Protein AF-A0A9P1G191-F1 (afdb_monomer)

Organism: NCBI:txid2562237

Foldseek 3Di:
DVPPVVVVVVVVVVVVPVVPPPPDDDDPDPPPPPPPVVVVVCPPCVVVVVVVVVVVVVVVVVVVVVVLVVQLVVCVVVVQAGDQADPPVFDNVFRGRWQCVPVVRHHHDPPPQKDWDLADDPDHGDPVSNVSCNSRTHIDGDPVVVVVVVVVVVVVVVVVVVVVVVD

pLDDT: mean 74.4, std 18.05, range [37.97, 97.31]

Mean predicted aligned error: 14.36 Å

Solvent-accessible surface area (backbone atoms only — not comparable to full-atom values): 9730 Å² total; per-residue (Å²): 125,78,71,61,61,55,54,55,52,51,54,55,54,55,67,62,55,76,77,68,76,86,81,84,86,89,88,88,86,82,78,82,81,59,70,77,69,50,70,78,53,58,80,82,47,53,77,55,53,56,50,51,53,53,51,50,53,53,52,49,51,53,55,51,53,53,51,50,52,51,46,30,55,47,1,72,76,46,87,35,28,21,48,72,63,56,97,76,84,51,61,76,89,60,21,28,10,40,36,30,67,38,68,93,41,14,39,38,61,62,61,85,54,22,38,72,38,52,70,71,90,90,56,86,57,57,73,68,49,41,56,47,29,53,68,27,11,17,31,41,76,37,69,62,59,58,54,54,51,50,52,51,52,52,52,51,51,51,51,52,53,51,56,62,72,74,105

Secondary structure (DSSP, 8-state):
-HHHHHHHHHHHHHHHHTTSSSS-SS-SSSSSSSTTTSTTTTTTSHHHHHHHHHHHHHHHHHHHHHHHHHHHHHHHHTTTBPPS---SS--GGG-TTTTTT-TTT-B-TTTTTEEEESS-SSS---HHHHHHHHHH-EEEE-HHHHHHHHHHHHHHHHHHHHHHHH-

Radius of gyration: 24.33 Å; Cα contacts (8 Å, |Δi|>4): 143; chains: 1; bounding box: 58×42×70 Å

Structure (mmCIF, N/CA/C/O backbone):
data_AF-A0A9P1G191-F1
#
_entry.id   AF-A0A9P1G191-F1
#
loop_
_atom_site.group_PDB
_atom_site.id
_atom_site.type_symbol
_atom_site.label_atom_id
_atom_site.label_alt_id
_atom_site.label_comp_id
_atom_site.label_asym_id
_atom_site.label_entity_id
_atom_site.label_seq_id
_atom_site.pdbx_PDB_ins_code
_atom_site.Cartn_x
_atom_site.Cartn_y
_atom_site.Cartn_z
_atom_site.occupancy
_atom_site.B_iso_or_equiv
_atom_site.auth_seq_id
_atom_site.auth_comp_id
_atom_site.auth_asym_id
_atom_site.auth_atom_id
_atom_site.pdbx_PDB_model_num
ATOM 1 N N . MET A 1 1 ? -4.892 7.021 41.587 1.00 54.19 1 MET A N 1
ATOM 2 C CA . MET A 1 1 ? -5.237 7.405 40.196 1.00 54.19 1 MET A CA 1
ATOM 3 C C . MET A 1 1 ? -4.121 8.150 39.446 1.00 54.19 1 MET A C 1
ATOM 5 O O . MET A 1 1 ? -4.093 8.046 38.232 1.00 54.19 1 MET A O 1
ATOM 9 N N . LEU A 1 2 ? -3.146 8.796 40.110 1.00 46.69 2 LEU A N 1
ATOM 10 C CA . LEU A 1 2 ? -2.043 9.523 39.440 1.00 46.69 2 LEU A CA 1
ATOM 11 C C . LEU A 1 2 ? -0.994 8.656 38.703 1.00 46.69 2 LEU A C 1
ATOM 13 O O . LEU A 1 2 ? -0.223 9.175 37.907 1.00 46.69 2 LEU A O 1
ATOM 17 N N . ARG A 1 3 ? -0.921 7.344 38.974 1.00 52.41 3 ARG A N 1
ATOM 18 C CA . ARG A 1 3 ? 0.145 6.479 38.429 1.00 52.41 3 ARG A CA 1
ATOM 19 C C . ARG A 1 3 ? -0.107 5.989 36.998 1.00 52.41 3 ARG A C 1
ATOM 21 O O . ARG A 1 3 ? 0.849 5.652 36.315 1.00 52.41 3 ARG A O 1
ATOM 28 N N . LEU A 1 4 ? -1.357 5.976 36.525 1.00 50.62 4 LEU A N 1
ATOM 29 C CA . LEU A 1 4 ? -1.686 5.447 35.192 1.00 50.62 4 LEU A CA 1
ATOM 30 C C . LEU A 1 4 ? -1.464 6.479 34.073 1.00 50.62 4 LEU A C 1
ATOM 32 O O . LEU A 1 4 ? -1.007 6.135 32.988 1.00 50.62 4 LEU A O 1
ATOM 36 N N . THR A 1 5 ? -1.737 7.755 34.348 1.00 54.69 5 THR A N 1
ATOM 37 C CA . THR A 1 5 ? -1.585 8.853 33.378 1.00 54.69 5 THR A CA 1
ATOM 38 C C . THR A 1 5 ? -0.122 9.124 33.032 1.00 54.69 5 THR A C 1
ATOM 40 O O . THR A 1 5 ? 0.188 9.429 31.884 1.00 54.69 5 THR A O 1
ATOM 43 N N . VAL A 1 6 ? 0.785 8.932 33.994 1.00 63.12 6 VAL A N 1
ATOM 44 C CA . VAL A 1 6 ? 2.236 9.061 33.793 1.00 63.12 6 VAL A CA 1
ATOM 45 C C . VAL A 1 6 ? 2.776 7.947 32.888 1.00 63.12 6 VAL A C 1
ATOM 47 O O . VAL A 1 6 ? 3.586 8.218 32.008 1.00 63.12 6 VAL A O 1
ATOM 50 N N . ILE A 1 7 ? 2.278 6.713 33.028 1.00 65.00 7 ILE A N 1
ATOM 51 C CA . ILE A 1 7 ? 2.702 5.577 32.189 1.00 65.00 7 ILE A CA 1
ATOM 52 C C . ILE A 1 7 ? 2.255 5.776 30.730 1.00 65.00 7 ILE A C 1
ATOM 54 O O . ILE A 1 7 ? 3.031 5.526 29.810 1.00 65.00 7 ILE A O 1
ATOM 58 N N . ILE A 1 8 ? 1.043 6.296 30.511 1.00 61.62 8 ILE A N 1
ATOM 59 C CA . ILE A 1 8 ? 0.522 6.590 29.165 1.00 61.62 8 ILE A CA 1
ATOM 60 C C . ILE A 1 8 ? 1.331 7.714 28.492 1.00 61.62 8 ILE A C 1
ATOM 62 O O . ILE A 1 8 ? 1.659 7.612 27.311 1.00 61.62 8 ILE A O 1
ATOM 66 N N . TRP A 1 9 ? 1.723 8.747 29.244 1.00 70.12 9 TRP A N 1
ATOM 67 C CA . TRP A 1 9 ? 2.579 9.823 28.731 1.00 70.12 9 TRP A CA 1
ATOM 68 C C . TRP A 1 9 ? 3.988 9.340 28.370 1.00 70.12 9 TRP A C 1
ATOM 70 O O . TRP A 1 9 ? 4.521 9.715 27.327 1.00 70.12 9 TRP A O 1
ATOM 80 N N . ILE A 1 10 ? 4.579 8.469 29.190 1.00 60.91 10 ILE A N 1
ATOM 81 C CA . ILE A 1 10 ? 5.913 7.908 28.936 1.00 60.91 10 ILE A CA 1
ATOM 82 C C . ILE A 1 10 ? 5.911 7.044 27.665 1.00 60.91 10 ILE A C 1
ATOM 84 O O . ILE A 1 10 ? 6.816 7.178 26.842 1.00 60.91 10 ILE A O 1
ATOM 88 N N . LEU A 1 11 ? 4.874 6.229 27.447 1.00 58.25 11 LEU A N 1
ATOM 89 C CA . LEU A 1 11 ? 4.743 5.412 26.232 1.00 58.25 11 LEU A CA 1
ATOM 90 C C . LEU A 1 11 ? 4.533 6.264 24.968 1.00 58.25 11 LEU A C 1
ATOM 92 O O . LEU A 1 11 ? 5.124 5.967 23.928 1.00 58.25 11 LEU A O 1
ATOM 96 N N . ALA A 1 12 ? 3.774 7.362 25.057 1.00 54.94 12 ALA A N 1
ATOM 97 C CA . ALA A 1 12 ? 3.594 8.290 23.939 1.00 54.94 12 ALA A CA 1
ATOM 98 C C . ALA A 1 12 ? 4.912 8.995 23.558 1.00 54.94 12 ALA A C 1
ATOM 100 O O . ALA A 1 12 ? 5.258 9.066 22.378 1.00 54.94 12 ALA A O 1
ATOM 101 N N . VAL A 1 13 ? 5.699 9.438 24.545 1.00 55.44 13 VAL A N 1
ATOM 102 C CA . VAL A 1 13 ? 6.991 10.114 24.317 1.00 55.44 13 VAL A CA 1
ATOM 103 C C . VAL A 1 13 ? 8.069 9.151 23.801 1.00 55.44 13 VAL A C 1
ATOM 105 O O . VAL A 1 13 ? 8.877 9.538 22.954 1.00 55.44 13 VAL A O 1
ATOM 108 N N . LEU A 1 14 ? 8.068 7.889 24.244 1.00 46.22 14 LEU A N 1
ATOM 109 C CA . LEU A 1 14 ? 8.992 6.860 23.747 1.00 46.22 14 LEU A CA 1
ATOM 110 C C . LEU A 1 14 ? 8.733 6.501 22.277 1.00 46.22 14 LEU A C 1
ATOM 112 O O . LEU A 1 14 ? 9.691 6.329 21.527 1.00 46.22 14 LEU A O 1
ATOM 116 N N . SER A 1 15 ? 7.471 6.483 21.836 1.00 49.56 15 SER A N 1
ATOM 117 C CA . SER A 1 15 ? 7.132 6.223 20.426 1.00 49.56 15 SER A CA 1
ATOM 118 C C . SER A 1 15 ? 7.551 7.352 19.469 1.00 49.56 15 SER A C 1
ATOM 120 O O . SER A 1 15 ? 7.797 7.104 18.293 1.00 49.56 15 SER A O 1
ATOM 122 N N . ALA A 1 16 ? 7.696 8.584 19.971 1.00 46.72 16 ALA A N 1
ATOM 123 C CA . ALA A 1 16 ? 8.114 9.739 19.176 1.00 46.72 16 ALA A CA 1
ATOM 124 C C . ALA A 1 16 ? 9.645 9.882 19.050 1.00 46.72 16 ALA A C 1
ATOM 126 O O . ALA A 1 16 ? 10.125 10.546 18.131 1.00 46.72 16 ALA A O 1
ATOM 127 N N . ARG A 1 17 ? 10.429 9.284 19.963 1.00 44.75 17 ARG A N 1
ATOM 128 C CA . ARG A 1 17 ? 11.900 9.405 19.967 1.00 44.75 17 ARG A CA 1
ATOM 129 C C . ARG A 1 17 ? 12.622 8.371 19.104 1.00 44.75 17 ARG A C 1
ATOM 131 O O . ARG A 1 17 ? 13.693 8.698 18.603 1.00 44.75 17 ARG A O 1
ATOM 138 N N . SER A 1 18 ? 12.059 7.184 18.872 1.00 39.62 18 SER A N 1
ATOM 139 C CA . SER A 1 18 ? 12.709 6.171 18.019 1.00 39.62 18 SER A CA 1
ATOM 140 C C . SER A 1 18 ? 12.752 6.552 16.533 1.00 39.62 18 SER A C 1
ATOM 142 O O . SER A 1 18 ? 13.515 5.961 15.783 1.00 39.62 18 SER A O 1
ATOM 144 N N . PHE A 1 19 ? 11.983 7.559 16.107 1.00 39.62 19 PHE A N 1
ATOM 145 C CA . PHE A 1 19 ? 11.883 7.961 14.700 1.00 39.62 19 PHE A CA 1
ATOM 146 C C . PHE A 1 19 ? 12.890 9.044 14.275 1.00 39.62 19 PHE A C 1
ATOM 148 O O . PHE A 1 19 ? 12.971 9.378 13.098 1.00 39.62 19 PHE A O 1
ATOM 155 N N . ARG A 1 20 ? 13.634 9.645 15.216 1.00 42.12 20 ARG A N 1
ATOM 156 C CA . ARG A 1 20 ? 14.476 10.828 14.945 1.00 42.12 20 ARG A CA 1
ATOM 157 C C . ARG A 1 20 ? 15.984 10.531 14.894 1.00 42.12 20 ARG A C 1
ATOM 159 O O . ARG A 1 20 ? 16.749 11.442 14.612 1.00 42.12 20 ARG A O 1
ATOM 166 N N . ALA A 1 21 ? 16.422 9.298 15.154 1.00 38.22 21 ALA A N 1
ATOM 167 C CA . ALA A 1 21 ? 17.847 8.995 15.324 1.00 38.22 21 ALA A CA 1
ATOM 168 C C . ALA A 1 21 ? 18.620 8.622 14.037 1.00 38.22 21 ALA A C 1
ATOM 170 O O . ALA A 1 21 ? 19.841 8.663 14.075 1.00 38.22 21 ALA A O 1
ATOM 171 N N . ASP A 1 22 ? 17.962 8.332 12.906 1.00 42.59 22 ASP A N 1
ATOM 172 C CA . ASP A 1 22 ? 18.644 7.767 11.717 1.00 42.59 22 ASP A CA 1
ATOM 173 C C . ASP A 1 22 ? 18.915 8.751 10.560 1.00 42.59 22 ASP A C 1
ATOM 175 O O . ASP A 1 22 ? 19.355 8.344 9.489 1.00 42.59 22 ASP A O 1
ATOM 179 N N . SER A 1 23 ? 18.663 10.054 10.726 1.00 42.84 23 SER A N 1
ATOM 180 C CA . SER A 1 23 ? 18.614 10.986 9.581 1.00 42.84 23 SER A CA 1
ATOM 181 C C . SER A 1 23 ? 19.644 12.123 9.611 1.00 42.84 23 SER A C 1
ATOM 183 O O . SER A 1 23 ? 19.346 13.207 9.101 1.00 42.84 23 SER A O 1
ATOM 185 N N . GLN A 1 24 ? 20.826 11.942 10.216 1.00 42.25 24 GLN A N 1
ATOM 186 C CA . GLN A 1 24 ? 21.758 13.071 10.366 1.00 42.25 24 GLN A CA 1
ATOM 187 C C . GLN A 1 24 ? 23.265 12.773 10.304 1.00 42.25 24 GLN A C 1
ATOM 189 O O . GLN A 1 24 ? 24.035 13.495 10.925 1.00 42.25 24 GLN A O 1
ATOM 194 N N . GLU A 1 25 ? 23.726 11.814 9.501 1.00 42.28 25 GLU A N 1
ATOM 195 C CA . GLU A 1 25 ? 25.142 11.783 9.101 1.00 42.28 25 GLU A CA 1
ATOM 196 C C . GLU A 1 25 ? 25.285 11.338 7.644 1.00 42.28 25 GLU A C 1
ATOM 198 O O . GLU A 1 25 ? 24.918 10.216 7.323 1.00 42.28 25 GLU A O 1
ATOM 203 N N . HIS A 1 26 ? 25.874 12.209 6.812 1.00 40.31 26 HIS A N 1
ATOM 204 C CA . HIS A 1 26 ? 26.386 12.031 5.433 1.00 40.31 26 HIS A CA 1
ATOM 205 C C . HIS A 1 26 ? 25.703 12.933 4.399 1.00 40.31 26 HIS A C 1
ATOM 207 O O . HIS A 1 26 ? 24.832 12.506 3.648 1.00 40.31 26 HIS A O 1
ATOM 213 N N . GLY A 1 27 ? 26.142 14.192 4.302 1.00 39.19 27 GLY A N 1
ATOM 214 C CA . GLY A 1 27 ? 25.705 15.025 3.178 1.00 39.19 27 GLY A CA 1
ATOM 215 C C . GLY A 1 27 ? 26.285 16.428 3.045 1.00 39.19 27 GLY A C 1
ATOM 216 O O . GLY A 1 27 ? 25.739 17.207 2.275 1.00 39.19 27 GLY A O 1
ATOM 217 N N . THR A 1 28 ? 27.350 16.803 3.757 1.00 45.47 28 THR A N 1
ATOM 218 C CA . THR A 1 28 ? 27.857 18.188 3.703 1.00 45.47 28 THR A CA 1
ATOM 219 C C . THR A 1 28 ? 29.382 18.246 3.693 1.00 45.47 28 THR A C 1
ATOM 221 O O . THR A 1 28 ? 29.993 18.646 4.677 1.00 45.47 28 THR A O 1
ATOM 224 N N . ALA A 1 29 ? 30.012 17.839 2.588 1.00 37.97 29 ALA A N 1
ATOM 225 C CA . ALA A 1 29 ? 31.419 18.188 2.330 1.00 37.97 29 ALA A CA 1
ATOM 226 C C . ALA A 1 29 ? 31.847 18.174 0.846 1.00 37.97 29 ALA A C 1
ATOM 228 O O . ALA A 1 29 ? 33.011 18.430 0.561 1.00 37.97 29 ALA A O 1
ATOM 229 N N . LEU A 1 30 ? 30.947 17.914 -0.114 1.00 38.66 30 LEU A N 1
ATOM 230 C CA . LEU A 1 30 ? 31.324 17.734 -1.527 1.00 38.66 30 LEU A CA 1
ATOM 231 C C . LEU A 1 30 ? 30.556 18.653 -2.498 1.00 38.66 30 LEU A C 1
ATOM 233 O O . LEU A 1 30 ? 30.313 18.281 -3.636 1.00 38.66 30 LEU A O 1
ATOM 237 N N . SER A 1 31 ? 30.117 19.836 -2.052 1.00 41.94 31 SER A N 1
ATOM 238 C CA . SER A 1 31 ? 29.218 20.701 -2.845 1.00 41.94 31 SER A CA 1
ATOM 239 C C . SER A 1 31 ? 29.865 21.964 -3.427 1.00 41.94 31 SER A C 1
ATOM 241 O O . SER A 1 31 ? 29.192 22.684 -4.155 1.00 41.94 31 SER A O 1
ATOM 243 N N . HIS A 1 32 ? 31.131 22.274 -3.125 1.00 41.25 32 HIS A N 1
ATOM 244 C CA . HIS A 1 32 ? 31.696 23.586 -3.488 1.00 41.25 32 HIS A CA 1
ATOM 245 C C . HIS A 1 32 ? 32.856 23.577 -4.493 1.00 41.25 32 HIS A C 1
ATOM 247 O O . HIS A 1 32 ? 33.222 24.646 -4.967 1.00 41.25 32 HIS A O 1
ATOM 253 N N . SER A 1 33 ? 33.387 22.412 -4.884 1.00 38.53 33 SER A N 1
ATOM 254 C CA . SER A 1 33 ? 34.450 22.329 -5.907 1.00 38.53 33 SER A CA 1
ATOM 255 C C . SER A 1 33 ? 33.977 21.788 -7.263 1.00 38.53 33 SER A C 1
ATOM 257 O O . SER A 1 33 ? 34.746 21.796 -8.214 1.00 38.53 33 SER A O 1
ATOM 259 N N . VAL A 1 34 ? 32.723 21.331 -7.361 1.00 45.66 34 VAL A N 1
ATOM 260 C CA . VAL A 1 34 ? 32.177 20.618 -8.535 1.00 45.66 34 VAL A CA 1
ATOM 261 C C . VAL A 1 34 ? 31.217 21.494 -9.361 1.00 45.66 34 VAL A C 1
ATOM 263 O O . VAL A 1 34 ? 30.766 21.097 -10.426 1.00 45.66 34 VAL A O 1
ATOM 266 N N . SER A 1 35 ? 30.916 22.720 -8.924 1.00 46.53 35 SER A N 1
ATOM 267 C CA . SER A 1 35 ? 29.973 23.582 -9.656 1.00 46.53 35 SER A CA 1
ATOM 268 C C . SER A 1 35 ? 30.585 24.306 -10.858 1.00 46.53 35 SER A C 1
ATOM 270 O O . SER A 1 35 ? 29.836 24.743 -11.720 1.00 46.53 35 SER A O 1
ATOM 272 N N . HIS A 1 36 ? 31.916 24.417 -10.953 1.00 40.50 36 HIS A N 1
ATOM 273 C CA . HIS A 1 36 ? 32.558 25.193 -12.025 1.00 40.50 36 HIS A CA 1
ATOM 274 C C . HIS A 1 36 ? 33.123 24.347 -13.184 1.00 40.50 36 HIS A C 1
ATOM 276 O O . HIS A 1 36 ? 33.384 24.898 -14.250 1.00 40.50 36 HIS A O 1
ATOM 282 N N . GLU A 1 37 ? 33.259 23.024 -13.014 1.00 44.31 37 GLU A N 1
ATOM 283 C CA . GLU A 1 37 ? 33.619 22.084 -14.098 1.00 44.31 37 GLU A CA 1
ATOM 284 C C . GLU A 1 37 ? 32.394 21.470 -14.807 1.00 44.31 37 GLU A C 1
ATOM 286 O O . GLU A 1 37 ? 32.526 20.943 -15.908 1.00 44.31 37 GLU A O 1
ATOM 291 N N . ILE A 1 38 ? 31.187 21.565 -14.231 1.00 49.38 38 ILE A N 1
ATOM 292 C CA . ILE A 1 38 ? 29.965 21.003 -14.841 1.00 49.38 38 ILE A CA 1
ATOM 293 C C . ILE A 1 38 ? 29.382 21.912 -15.939 1.00 49.38 38 ILE A C 1
ATOM 295 O O . ILE A 1 38 ? 28.752 21.419 -16.877 1.00 49.38 38 ILE A O 1
ATOM 299 N N . GLU A 1 39 ? 29.623 23.224 -15.895 1.00 49.91 39 GLU A N 1
ATOM 300 C CA . GLU A 1 39 ? 29.026 24.152 -16.868 1.00 49.91 39 GLU A CA 1
ATOM 301 C C . GLU A 1 39 ? 29.632 24.067 -18.277 1.00 49.91 39 GLU A C 1
ATOM 303 O O . GLU A 1 39 ? 28.969 24.432 -19.246 1.00 49.91 39 GLU A O 1
ATOM 308 N N . THR A 1 40 ? 30.841 23.524 -18.441 1.00 47.41 40 THR A N 1
ATOM 309 C CA . THR A 1 40 ? 31.492 23.422 -19.760 1.00 47.41 40 THR A CA 1
ATOM 310 C C . THR A 1 40 ? 31.311 22.065 -20.449 1.00 47.41 40 THR A C 1
ATOM 312 O O . THR A 1 40 ? 31.549 21.976 -21.653 1.00 47.41 40 THR A O 1
ATOM 315 N N . ILE A 1 41 ? 30.805 21.036 -19.754 1.00 47.22 41 ILE A N 1
ATOM 316 C CA . ILE A 1 41 ? 30.442 19.730 -20.352 1.00 47.22 41 ILE A CA 1
ATOM 317 C C . ILE A 1 41 ? 28.942 19.678 -20.719 1.00 47.22 41 ILE A C 1
ATOM 319 O O . ILE A 1 41 ? 28.546 19.020 -21.683 1.00 47.22 41 ILE A O 1
ATOM 323 N N . ALA A 1 42 ? 28.096 20.458 -20.036 1.00 48.81 42 ALA A N 1
ATOM 324 C CA . ALA A 1 42 ? 26.638 20.436 -20.198 1.00 48.81 42 ALA A CA 1
ATOM 325 C C . ALA A 1 42 ? 26.106 20.917 -21.568 1.00 48.81 42 ALA A C 1
ATOM 327 O O . ALA A 1 42 ? 24.942 20.681 -21.885 1.00 48.81 42 ALA A O 1
ATOM 328 N N . ALA A 1 43 ? 26.917 21.560 -22.412 1.00 49.19 43 ALA A N 1
ATOM 329 C CA . ALA A 1 43 ? 26.450 22.057 -23.711 1.00 49.19 43 ALA A CA 1
ATOM 330 C C . ALA A 1 43 ? 26.611 21.055 -24.874 1.00 49.19 43 ALA A C 1
ATOM 332 O O . ALA A 1 43 ? 25.997 21.259 -25.919 1.00 49.19 43 ALA A O 1
ATOM 333 N N . ASN A 1 44 ? 27.393 19.977 -24.711 1.00 47.03 44 ASN A N 1
ATOM 334 C CA . ASN A 1 44 ? 27.674 19.019 -25.795 1.00 47.03 44 ASN A CA 1
ATOM 335 C C . ASN A 1 44 ? 27.075 17.612 -25.568 1.00 47.03 44 ASN A C 1
ATOM 337 O O . ASN A 1 44 ? 27.021 16.816 -26.499 1.00 47.03 44 ASN A O 1
ATOM 341 N N . GLU A 1 45 ? 26.57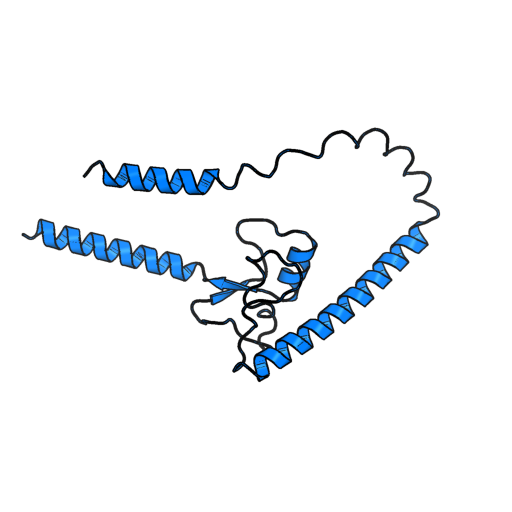0 17.309 -24.364 1.00 53.59 45 GLU A N 1
ATOM 342 C CA . GLU A 1 45 ? 26.007 15.988 -24.004 1.00 53.59 45 GLU A CA 1
ATOM 343 C C . GLU A 1 45 ? 24.501 15.993 -23.672 1.00 53.59 45 GLU A C 1
ATOM 345 O O . GLU A 1 45 ? 23.916 14.953 -23.364 1.00 53.59 45 GLU A O 1
ATOM 350 N N . THR A 1 46 ? 23.816 17.135 -23.768 1.00 55.28 46 THR A N 1
ATOM 351 C CA . THR A 1 46 ? 22.368 17.231 -23.479 1.00 55.28 46 THR A CA 1
ATOM 352 C C . THR A 1 46 ? 21.515 16.350 -24.393 1.00 55.28 46 THR A C 1
ATOM 354 O O . THR A 1 46 ? 20.538 15.754 -23.940 1.00 55.28 46 THR A O 1
ATOM 357 N N . GLY A 1 47 ? 21.932 16.160 -25.650 1.00 59.34 47 GLY A N 1
ATOM 358 C CA . GLY A 1 47 ? 21.250 15.263 -26.587 1.00 59.34 47 GLY A CA 1
ATOM 359 C C . GLY A 1 47 ? 21.281 13.779 -26.189 1.00 59.34 47 GLY A C 1
ATOM 360 O O . GLY A 1 47 ? 20.386 13.029 -26.587 1.00 59.34 47 GLY A O 1
ATOM 361 N N . ASP A 1 48 ? 22.268 13.345 -25.398 1.00 70.56 48 ASP A N 1
ATOM 362 C CA . ASP A 1 48 ? 22.407 11.941 -24.986 1.00 70.56 48 ASP A CA 1
ATOM 363 C C . ASP A 1 48 ? 21.713 11.661 -23.641 1.00 70.56 48 ASP A C 1
ATOM 365 O O . ASP A 1 48 ? 21.085 10.613 -23.465 1.00 70.56 48 ASP A O 1
ATOM 369 N N . ILE A 1 49 ? 21.689 12.643 -22.730 1.00 73.69 49 ILE A N 1
ATOM 370 C CA . ILE A 1 49 ? 20.960 12.548 -21.453 1.00 73.69 49 ILE A CA 1
ATOM 371 C C . ILE A 1 49 ? 19.447 12.458 -21.691 1.00 73.69 49 ILE A C 1
ATOM 373 O O . ILE A 1 49 ? 18.785 11.578 -21.134 1.00 73.69 49 ILE A O 1
ATOM 377 N N . ASP A 1 50 ? 18.886 13.291 -22.571 1.00 78.50 50 ASP A N 1
ATOM 378 C CA . ASP A 1 50 ? 17.452 13.247 -22.892 1.00 78.50 50 ASP A CA 1
ATOM 379 C C . ASP A 1 50 ? 17.048 11.909 -23.524 1.00 78.50 50 ASP A C 1
ATOM 381 O O . ASP A 1 50 ? 15.980 11.349 -23.241 1.00 78.50 50 ASP A O 1
ATOM 385 N N . LYS A 1 51 ? 17.931 11.345 -24.353 1.00 81.12 51 LYS A N 1
ATOM 386 C CA . LYS A 1 51 ? 17.746 10.025 -24.958 1.00 81.12 51 LYS A CA 1
ATOM 387 C C . LYS A 1 51 ? 17.809 8.918 -23.904 1.00 81.12 51 LYS A C 1
ATOM 389 O O . LYS A 1 51 ? 16.960 8.021 -23.925 1.00 81.12 51 LYS A O 1
ATOM 394 N N . ALA A 1 52 ? 18.744 8.993 -22.958 1.00 76.69 52 ALA A N 1
ATOM 395 C CA . ALA A 1 52 ? 18.845 8.061 -21.837 1.00 76.69 52 ALA A CA 1
ATOM 396 C C . ALA A 1 52 ? 17.598 8.112 -20.936 1.00 76.69 52 ALA A C 1
ATOM 398 O O . ALA A 1 52 ? 17.022 7.066 -20.627 1.00 76.69 52 ALA A O 1
ATOM 399 N N . ILE A 1 53 ? 17.106 9.309 -20.601 1.00 80.31 53 ILE A N 1
ATOM 400 C CA . ILE A 1 53 ? 15.873 9.509 -19.823 1.00 80.31 53 ILE A CA 1
ATOM 401 C C . ILE A 1 53 ? 14.665 8.932 -20.566 1.00 80.31 53 ILE A C 1
ATOM 403 O O . ILE A 1 53 ? 13.840 8.223 -19.981 1.00 80.31 53 ILE A O 1
ATOM 407 N N . LYS A 1 54 ? 14.545 9.194 -21.871 1.00 81.31 54 LYS A N 1
ATOM 408 C CA . LYS A 1 54 ? 13.448 8.660 -22.688 1.00 81.31 54 LYS A CA 1
ATOM 409 C C . LYS A 1 54 ? 13.471 7.130 -22.724 1.00 81.31 54 LYS A C 1
ATOM 411 O O . LYS A 1 54 ? 12.423 6.509 -22.541 1.00 81.31 54 LYS A O 1
ATOM 416 N N . ASN A 1 55 ? 14.644 6.522 -22.887 1.00 82.88 55 ASN A N 1
ATOM 417 C CA . ASN A 1 55 ? 14.806 5.067 -22.878 1.00 82.88 55 ASN A CA 1
ATOM 418 C C . ASN A 1 55 ? 14.475 4.458 -21.507 1.00 82.88 55 ASN A C 1
ATOM 420 O O . ASN A 1 55 ? 13.753 3.461 -21.440 1.00 82.88 55 ASN A O 1
ATOM 424 N N . ALA A 1 56 ? 14.922 5.087 -20.416 1.00 76.31 56 ALA A N 1
ATOM 425 C CA . ALA A 1 56 ? 14.604 4.662 -19.054 1.00 76.31 56 ALA A CA 1
ATOM 426 C C . ALA A 1 56 ? 13.092 4.712 -18.776 1.00 76.31 56 ALA A C 1
ATOM 428 O O . ALA A 1 56 ? 12.528 3.765 -18.226 1.00 76.31 56 ALA A O 1
ATOM 429 N N . ASN A 1 57 ? 12.404 5.761 -19.235 1.00 78.88 57 ASN A N 1
ATOM 430 C CA . ASN A 1 57 ? 10.951 5.885 -19.110 1.00 78.88 57 ASN A CA 1
ATOM 431 C C . ASN A 1 57 ? 10.191 4.800 -19.889 1.00 78.88 57 ASN A C 1
ATOM 433 O O . ASN A 1 57 ? 9.175 4.287 -19.412 1.00 78.88 57 ASN A O 1
ATOM 437 N N . VAL A 1 58 ? 10.671 4.423 -21.078 1.00 85.25 58 VAL A N 1
ATOM 438 C CA . VAL A 1 58 ? 10.081 3.324 -21.862 1.00 85.25 58 VAL A CA 1
ATOM 439 C C . VAL A 1 58 ? 10.262 1.987 -21.141 1.00 85.25 58 VAL A C 1
ATOM 441 O O . VAL A 1 58 ? 9.290 1.242 -20.998 1.00 85.25 58 VAL A O 1
ATOM 444 N N . ALA A 1 59 ? 11.463 1.704 -20.631 1.00 80.00 59 ALA A N 1
ATOM 445 C CA . ALA A 1 59 ? 11.734 0.495 -19.855 1.00 80.00 59 ALA A CA 1
ATOM 446 C C . ALA A 1 59 ? 10.867 0.431 -18.586 1.00 80.00 59 ALA A C 1
ATOM 448 O O . ALA A 1 59 ? 10.241 -0.593 -18.308 1.00 80.00 59 ALA A O 1
ATOM 449 N N . TYR A 1 60 ? 10.742 1.550 -17.866 1.00 77.19 60 TYR A N 1
ATOM 450 C CA . TYR A 1 60 ? 9.896 1.652 -16.679 1.00 77.19 60 TYR A CA 1
ATOM 451 C C . TYR A 1 60 ? 8.427 1.347 -16.994 1.00 77.19 60 TYR A C 1
ATOM 453 O O . TYR A 1 60 ? 7.805 0.539 -16.306 1.00 77.19 60 TYR A O 1
ATOM 461 N N . ARG A 1 61 ? 7.877 1.903 -18.083 1.00 79.69 61 ARG A N 1
ATOM 462 C CA . ARG A 1 61 ? 6.503 1.597 -18.522 1.00 79.69 61 ARG A CA 1
ATOM 463 C C . ARG A 1 61 ? 6.296 0.116 -18.822 1.00 79.69 61 ARG A C 1
ATOM 465 O O . ARG A 1 61 ? 5.244 -0.424 -18.484 1.00 79.69 61 ARG A O 1
ATOM 472 N N . GLN A 1 62 ? 7.271 -0.554 -19.432 1.00 86.06 62 GLN A N 1
ATOM 473 C CA . GLN A 1 62 ? 7.167 -1.991 -19.692 1.00 86.06 62 GLN A CA 1
ATOM 474 C C . GLN A 1 62 ? 7.143 -2.810 -18.398 1.00 86.06 62 GLN A C 1
ATOM 476 O O . GLN A 1 62 ? 6.317 -3.715 -18.268 1.00 86.06 62 GLN A O 1
ATOM 481 N N . ILE A 1 63 ? 7.997 -2.474 -17.426 1.00 80.69 63 ILE A N 1
ATOM 482 C CA . ILE A 1 63 ? 7.985 -3.104 -16.096 1.00 80.69 63 ILE A CA 1
ATOM 483 C C . ILE A 1 63 ? 6.621 -2.890 -15.434 1.00 80.69 63 ILE A C 1
ATOM 485 O O . ILE A 1 63 ? 6.043 -3.825 -14.880 1.00 80.69 63 ILE A O 1
ATOM 489 N N . LEU A 1 64 ? 6.067 -1.684 -15.566 1.00 78.62 64 LEU A N 1
ATOM 490 C CA . LEU A 1 64 ? 4.780 -1.317 -14.993 1.00 78.62 64 LEU A CA 1
ATOM 491 C C . LEU A 1 64 ? 3.623 -2.158 -15.548 1.00 78.62 64 LEU A C 1
ATOM 493 O O . LEU A 1 64 ? 2.781 -2.650 -14.796 1.00 78.62 64 LEU A O 1
ATOM 497 N N . LEU A 1 65 ? 3.604 -2.359 -16.867 1.00 84.00 65 LEU A N 1
ATOM 498 C CA . LEU A 1 65 ? 2.610 -3.193 -17.544 1.00 84.00 65 LEU A CA 1
ATOM 499 C C . LEU A 1 65 ? 2.703 -4.656 -17.105 1.00 84.00 65 LEU A C 1
ATOM 501 O O . LEU A 1 65 ? 1.676 -5.274 -16.826 1.00 84.00 65 LEU A O 1
ATOM 505 N N . ARG A 1 66 ? 3.920 -5.198 -16.986 1.00 84.19 66 ARG A N 1
ATOM 506 C CA . ARG A 1 66 ? 4.132 -6.570 -16.502 1.00 84.19 66 ARG A CA 1
ATOM 507 C C . ARG A 1 66 ? 3.681 -6.732 -15.055 1.00 84.19 66 ARG A C 1
ATOM 509 O O . ARG A 1 66 ? 2.981 -7.686 -14.738 1.00 84.19 66 ARG A O 1
ATOM 516 N N . ALA A 1 67 ? 4.017 -5.779 -14.191 1.00 82.00 67 ALA A N 1
ATOM 517 C CA . ALA A 1 67 ? 3.563 -5.785 -12.806 1.00 82.00 67 ALA A CA 1
ATOM 518 C C . ALA A 1 67 ? 2.029 -5.735 -12.716 1.00 82.00 67 ALA A C 1
ATOM 520 O O . ALA A 1 67 ? 1.442 -6.514 -11.970 1.00 82.00 67 ALA A O 1
ATOM 521 N N . LYS A 1 68 ? 1.360 -4.913 -13.538 1.00 83.62 68 LYS A N 1
ATOM 522 C CA . LYS A 1 68 ? -0.109 -4.896 -13.615 1.00 83.62 68 LYS A CA 1
ATOM 523 C C . LYS A 1 68 ? -0.678 -6.261 -14.007 1.00 83.62 68 LYS A C 1
ATOM 525 O O . LYS A 1 68 ? -1.631 -6.715 -13.378 1.00 83.62 68 LYS A O 1
ATOM 530 N N . GLN A 1 69 ? -0.098 -6.930 -15.004 1.00 87.69 69 GLN A N 1
ATOM 531 C CA . GLN A 1 69 ? -0.524 -8.275 -15.409 1.00 87.69 69 GLN A CA 1
ATOM 532 C C . GLN A 1 69 ? -0.366 -9.289 -14.271 1.00 87.69 69 GLN A C 1
ATOM 534 O O . GLN A 1 69 ? -1.293 -10.050 -14.014 1.00 87.69 69 GLN A O 1
ATOM 539 N N . ILE A 1 70 ? 0.762 -9.259 -13.555 1.00 85.94 70 ILE A N 1
ATOM 540 C CA . ILE A 1 70 ? 1.022 -10.156 -12.420 1.00 85.94 70 ILE A CA 1
ATOM 541 C C . ILE A 1 70 ? 0.015 -9.916 -11.292 1.00 85.94 70 ILE A C 1
ATOM 543 O O . ILE A 1 70 ? -0.560 -10.871 -10.779 1.00 85.94 70 ILE A O 1
ATOM 547 N N . ILE A 1 71 ? -0.237 -8.654 -10.934 1.00 85.56 71 ILE A N 1
ATOM 548 C CA . ILE A 1 71 ? -1.210 -8.292 -9.891 1.00 85.56 71 ILE A CA 1
ATOM 549 C C . ILE A 1 71 ? -2.612 -8.750 -10.291 1.00 85.56 71 ILE A C 1
ATOM 551 O O . ILE A 1 71 ? -3.322 -9.327 -9.477 1.00 85.56 71 ILE A O 1
ATOM 555 N N . THR A 1 72 ? -2.992 -8.540 -11.552 1.00 87.25 72 THR A N 1
ATOM 556 C CA . THR A 1 72 ? -4.312 -8.949 -12.048 1.00 87.25 72 THR A CA 1
ATOM 557 C C . THR A 1 72 ? -4.447 -10.474 -12.025 1.00 87.25 72 THR A C 1
ATOM 559 O O . THR A 1 72 ? -5.448 -10.992 -11.548 1.00 87.25 72 THR A O 1
ATOM 562 N N . LEU A 1 73 ? -3.426 -11.214 -12.471 1.00 88.69 73 LEU A N 1
ATOM 563 C CA . LEU A 1 73 ? -3.417 -12.680 -12.425 1.00 88.69 73 LEU A CA 1
ATOM 564 C C . LEU A 1 73 ? -3.494 -13.207 -10.983 1.00 88.69 73 LEU A C 1
ATOM 566 O O . LEU A 1 73 ? -4.216 -14.164 -10.699 1.00 88.69 73 LEU A O 1
ATOM 570 N N . TYR A 1 74 ? -2.782 -12.563 -10.057 1.00 87.88 74 TYR A N 1
ATOM 571 C CA . TYR A 1 74 ? -2.859 -12.888 -8.637 1.00 87.88 74 TYR A CA 1
ATOM 572 C C . TYR A 1 74 ? -4.268 -12.645 -8.093 1.00 87.88 74 TYR A C 1
ATOM 574 O O . TYR A 1 74 ? -4.840 -13.518 -7.449 1.00 87.88 74 TYR A O 1
ATOM 582 N N . ALA A 1 75 ? -4.868 -11.500 -8.403 1.00 89.38 75 ALA A N 1
ATOM 583 C CA . ALA A 1 75 ? -6.213 -11.178 -7.956 1.00 89.38 75 ALA A CA 1
ATOM 584 C C . ALA A 1 75 ? -7.249 -12.161 -8.515 1.00 89.38 75 ALA A C 1
ATOM 586 O O . ALA A 1 75 ? -8.084 -12.651 -7.763 1.00 89.38 75 ALA A O 1
ATOM 587 N N . MET A 1 76 ? -7.150 -12.548 -9.791 1.00 89.31 76 MET A N 1
ATOM 588 C CA . MET A 1 76 ? -8.027 -13.573 -10.378 1.00 89.31 76 MET A CA 1
ATOM 589 C C . MET A 1 76 ? -7.953 -14.913 -9.634 1.00 89.31 76 MET A C 1
ATOM 591 O O . MET A 1 76 ? -8.959 -15.609 -9.528 1.00 89.31 76 MET A O 1
ATOM 595 N N . THR A 1 77 ? -6.783 -15.272 -9.102 1.00 92.06 77 THR A N 1
ATOM 596 C CA . THR A 1 77 ? -6.592 -16.516 -8.338 1.00 92.06 77 THR A CA 1
ATOM 597 C C . THR A 1 77 ? -6.919 -16.374 -6.847 1.00 92.06 77 THR A C 1
ATOM 599 O O . THR A 1 77 ? -7.135 -17.382 -6.182 1.00 92.06 77 THR A O 1
ATOM 602 N N . ASN A 1 78 ? -7.015 -15.146 -6.326 1.00 91.56 78 ASN A N 1
ATOM 603 C CA . ASN A 1 78 ? -7.260 -14.839 -4.912 1.00 91.56 78 ASN A CA 1
ATOM 604 C C . ASN A 1 78 ? -8.546 -14.020 -4.714 1.00 91.56 78 ASN A C 1
ATOM 606 O O . ASN A 1 78 ? -8.548 -13.033 -3.987 1.00 91.56 78 ASN A O 1
ATOM 610 N N . ASN A 1 79 ? -9.651 -14.402 -5.365 1.00 89.75 79 ASN A N 1
ATOM 611 C CA . ASN A 1 79 ? -10.976 -13.776 -5.185 1.00 89.75 79 ASN A CA 1
ATOM 612 C C . ASN A 1 79 ? -11.005 -12.241 -5.360 1.00 89.75 79 ASN A C 1
ATOM 614 O O . ASN A 1 79 ? -11.801 -11.544 -4.735 1.00 89.75 79 ASN A O 1
ATOM 618 N N . GLY A 1 80 ? -10.134 -11.699 -6.208 1.00 88.75 80 GLY A N 1
ATOM 619 C CA . GLY A 1 80 ? -10.003 -10.265 -6.445 1.00 88.75 80 GLY A CA 1
ATOM 620 C C . GLY A 1 80 ? -9.166 -9.521 -5.403 1.00 88.75 80 GLY A C 1
ATOM 621 O O . GLY A 1 80 ? -9.146 -8.293 -5.441 1.00 88.75 80 GLY A O 1
ATOM 622 N N . GL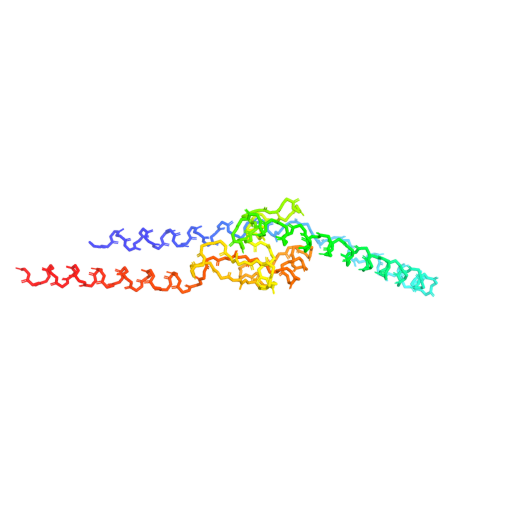U A 1 81 ? -8.476 -10.204 -4.487 1.00 90.75 81 GLU A N 1
ATOM 623 C CA . GLU A 1 81 ? -7.628 -9.567 -3.476 1.00 90.75 81 GLU A CA 1
ATOM 624 C C . GLU A 1 81 ? -6.256 -9.162 -4.032 1.00 90.75 81 GLU A C 1
ATOM 626 O O . GLU A 1 81 ? -5.604 -9.896 -4.779 1.00 90.75 81 GLU A O 1
ATOM 631 N N . CYS A 1 82 ? -5.791 -7.972 -3.646 1.00 90.75 82 CYS A N 1
ATOM 632 C CA . CYS A 1 82 ? -4.436 -7.522 -3.941 1.00 90.75 82 CYS A CA 1
ATOM 633 C C . CYS A 1 82 ? -3.411 -8.336 -3.129 1.00 90.75 82 CYS A C 1
ATOM 635 O O . CYS A 1 82 ? -3.682 -8.701 -1.982 1.00 90.75 82 CYS A O 1
ATOM 637 N N . PRO A 1 83 ? -2.199 -8.562 -3.665 1.00 88.81 83 PRO A N 1
ATOM 638 C CA . PRO A 1 83 ? -1.170 -9.338 -2.983 1.00 88.81 83 PRO A CA 1
ATOM 639 C C . PRO A 1 83 ? -0.756 -8.714 -1.648 1.00 88.81 83 PRO A C 1
ATOM 641 O O . PRO A 1 83 ? -0.499 -7.514 -1.544 1.00 88.81 83 PRO A O 1
ATOM 644 N N . SER A 1 84 ? -0.640 -9.558 -0.622 1.00 83.88 84 SER A N 1
ATOM 645 C CA . SER A 1 84 ? -0.234 -9.161 0.735 1.00 83.88 84 SER A CA 1
ATOM 646 C C . SER A 1 84 ? 1.200 -8.632 0.811 1.00 83.88 84 SER A C 1
ATOM 648 O O . SER A 1 84 ? 1.524 -7.863 1.711 1.00 83.88 84 SER A O 1
ATOM 650 N N . SER A 1 85 ? 2.062 -9.045 -0.115 1.00 81.56 85 SER A N 1
ATOM 651 C CA . SER A 1 85 ? 3.412 -8.519 -0.277 1.00 81.56 85 SER A CA 1
ATOM 652 C C . SER A 1 85 ? 3.873 -8.735 -1.715 1.00 81.56 85 SER A C 1
ATOM 654 O O . SER A 1 85 ? 3.574 -9.758 -2.332 1.00 81.56 85 SER A O 1
ATOM 656 N N . VAL A 1 86 ? 4.610 -7.767 -2.259 1.00 77.06 86 VAL A N 1
ATOM 657 C CA . VAL A 1 86 ? 5.270 -7.908 -3.562 1.00 77.06 86 VAL A CA 1
ATOM 658 C C . VAL A 1 86 ? 6.773 -7.712 -3.360 1.00 77.06 86 VAL A C 1
ATOM 660 O O . VAL A 1 86 ? 7.173 -6.663 -2.845 1.00 77.06 86 VAL A O 1
ATOM 663 N N . PRO A 1 87 ? 7.624 -8.683 -3.742 1.00 67.62 87 PRO A N 1
ATOM 664 C CA . PRO A 1 87 ? 9.070 -8.606 -3.553 1.00 67.62 87 PRO A CA 1
ATOM 665 C C . PRO A 1 87 ? 9.714 -7.698 -4.614 1.00 67.62 87 PRO A C 1
ATOM 667 O O . PRO A 1 87 ? 10.488 -8.142 -5.454 1.00 67.62 87 PRO A O 1
ATOM 670 N N . LEU A 1 88 ? 9.377 -6.409 -4.598 1.00 72.12 88 LEU A N 1
ATOM 671 C CA . LEU A 1 88 ? 9.927 -5.394 -5.509 1.00 72.12 88 LEU A CA 1
ATOM 672 C C . LEU A 1 88 ? 11.110 -4.626 -4.898 1.00 72.12 88 LEU A C 1
ATOM 674 O O . LEU A 1 88 ? 11.465 -3.558 -5.385 1.00 72.12 88 LEU A O 1
ATOM 678 N N . GLY A 1 89 ? 11.685 -5.123 -3.798 1.00 70.25 89 GLY A N 1
ATOM 679 C CA . GLY A 1 89 ? 12.682 -4.373 -3.025 1.00 70.25 89 GLY A CA 1
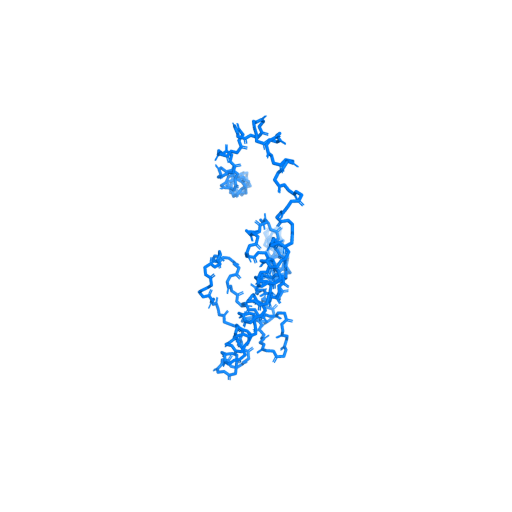ATOM 680 C C . GLY A 1 89 ? 12.116 -3.097 -2.390 1.00 70.25 89 GLY A C 1
ATOM 681 O O . GLY A 1 89 ? 12.877 -2.214 -2.009 1.00 70.25 89 GLY A O 1
ATOM 682 N N . LEU A 1 90 ? 10.786 -2.985 -2.294 1.00 71.25 90 LEU A N 1
ATOM 683 C CA . LEU A 1 90 ? 10.131 -1.893 -1.587 1.00 71.25 90 LEU A CA 1
ATOM 684 C C . LEU A 1 90 ? 10.293 -2.072 -0.078 1.00 71.25 90 LEU A C 1
ATOM 686 O O . LEU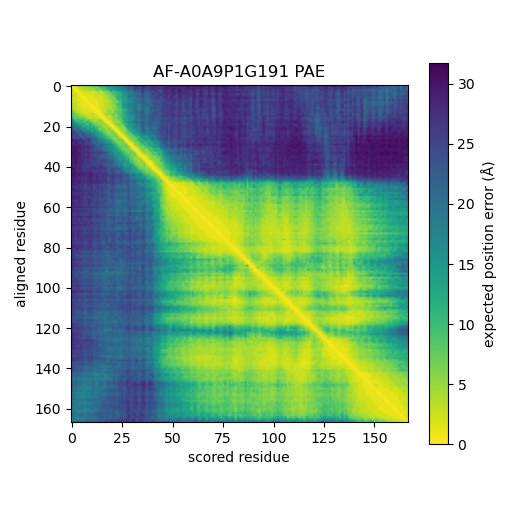 A 1 90 ? 10.288 -3.189 0.442 1.00 71.25 90 LEU A O 1
ATOM 690 N N . GLU A 1 91 ? 10.351 -0.944 0.625 1.00 72.62 91 GLU A N 1
ATOM 691 C CA . GLU A 1 91 ? 10.200 -0.902 2.076 1.00 72.62 91 GLU A CA 1
ATOM 692 C C . GLU A 1 91 ? 8.945 -1.681 2.499 1.00 72.62 91 GLU A C 1
ATOM 694 O O . GLU A 1 91 ? 7.857 -1.519 1.934 1.00 72.62 91 GLU A O 1
ATOM 699 N N . THR A 1 92 ? 9.098 -2.538 3.508 1.00 72.81 92 THR A N 1
ATOM 700 C CA . THR A 1 92 ? 8.089 -3.527 3.919 1.00 72.81 92 THR A CA 1
ATOM 701 C C . THR A 1 92 ? 6.722 -2.901 4.202 1.00 72.81 92 THR A C 1
ATOM 703 O O . THR A 1 92 ? 5.699 -3.492 3.851 1.00 72.81 92 THR A O 1
ATOM 706 N N . GLY A 1 93 ? 6.692 -1.673 4.732 1.00 73.88 93 GLY A N 1
ATOM 707 C CA . GLY A 1 93 ? 5.469 -0.927 5.045 1.00 73.88 93 GLY A CA 1
ATOM 708 C C . GLY A 1 93 ? 4.624 -0.492 3.839 1.00 73.88 93 GLY A C 1
ATOM 709 O O . GLY A 1 93 ? 3.452 -0.168 4.020 1.00 73.88 93 GLY A O 1
ATOM 710 N N . TYR A 1 94 ? 5.177 -0.517 2.623 1.00 75.62 94 TYR A N 1
ATOM 711 C CA . TYR A 1 94 ? 4.491 -0.099 1.391 1.00 75.62 94 TYR A CA 1
ATOM 712 C C . TYR A 1 94 ? 4.222 -1.248 0.415 1.00 75.62 94 TYR A C 1
ATOM 714 O O . TYR A 1 94 ? 3.655 -1.038 -0.653 1.00 75.62 94 TYR A O 1
ATOM 722 N N . SER A 1 95 ? 4.621 -2.467 0.778 1.00 79.62 95 SER A N 1
ATOM 723 C CA . SER A 1 95 ? 4.450 -3.657 -0.063 1.00 79.62 95 SER A CA 1
ATOM 724 C C . SER A 1 95 ? 3.058 -4.297 0.045 1.00 79.62 95 SER A C 1
ATOM 726 O O . SER A 1 95 ? 2.692 -5.106 -0.807 1.00 79.62 95 SER A O 1
ATOM 728 N N . TYR A 1 96 ? 2.278 -3.938 1.073 1.00 85.38 96 TYR A N 1
ATOM 729 C CA . TYR A 1 96 ? 0.979 -4.545 1.362 1.00 85.38 96 TYR A CA 1
ATOM 730 C C . TYR A 1 96 ? -0.124 -4.043 0.428 1.00 85.38 96 TYR A C 1
ATOM 732 O O . TYR A 1 96 ? -0.401 -2.845 0.361 1.00 85.38 96 TYR A O 1
ATOM 740 N N . GLY A 1 97 ? -0.793 -4.968 -0.263 1.00 84.62 97 GLY A N 1
ATOM 741 C CA . GLY A 1 97 ? -1.924 -4.676 -1.145 1.00 84.62 97 GLY A CA 1
ATOM 742 C C . GLY A 1 97 ? -1.562 -3.762 -2.315 1.00 84.62 97 GLY A C 1
ATOM 743 O O . GLY A 1 97 ? -2.341 -2.889 -2.700 1.00 84.62 97 GLY A O 1
ATOM 744 N N . LEU A 1 98 ? -0.353 -3.929 -2.849 1.00 87.62 98 LEU A N 1
ATOM 745 C CA . LEU A 1 98 ? 0.137 -3.137 -3.969 1.00 87.62 98 LEU A CA 1
ATOM 746 C C . LEU A 1 98 ? -0.739 -3.368 -5.212 1.00 87.62 98 LEU A C 1
ATOM 748 O O . LEU A 1 98 ? -1.023 -4.513 -5.565 1.00 87.62 98 LEU A O 1
ATOM 752 N N . GLY A 1 99 ? -1.156 -2.289 -5.878 1.00 87.62 99 GLY A N 1
ATOM 753 C CA . GLY A 1 99 ? -2.024 -2.351 -7.064 1.00 87.62 99 GLY A CA 1
ATOM 754 C C . GLY A 1 99 ? -3.467 -1.900 -6.841 1.00 87.62 99 GLY A C 1
ATOM 755 O O . GLY A 1 99 ? -4.227 -1.822 -7.804 1.00 87.62 99 GLY A O 1
ATOM 756 N N . CYS A 1 100 ? -3.834 -1.530 -5.613 1.00 88.88 100 CYS A N 1
ATOM 757 C CA . CYS A 1 100 ? -5.192 -1.111 -5.263 1.00 88.88 100 CYS A CA 1
ATOM 758 C C . CYS A 1 100 ? -5.706 0.135 -6.008 1.00 88.88 100 CYS A C 1
ATOM 760 O O . CYS A 1 100 ? -6.907 0.397 -6.000 1.00 88.88 100 CYS A O 1
ATOM 762 N N . LYS A 1 101 ? -4.828 0.923 -6.651 1.00 90.00 101 LYS A N 1
ATOM 763 C CA . LYS A 1 101 ? -5.226 2.074 -7.483 1.00 90.00 101 LYS A CA 1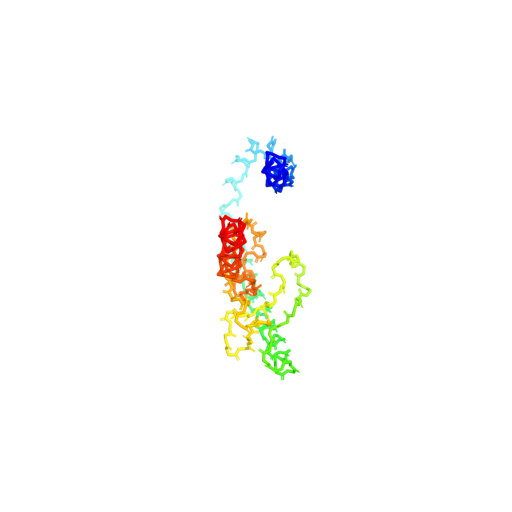
ATOM 764 C C . LYS A 1 101 ? -5.958 1.637 -8.755 1.00 90.00 101 LYS A C 1
ATOM 766 O O . LYS A 1 101 ? -6.615 2.454 -9.394 1.00 90.00 101 LYS A O 1
ATOM 771 N N . PHE A 1 102 ? -5.837 0.366 -9.131 1.00 85.00 102 PHE A N 1
ATOM 772 C CA . PHE A 1 102 ? -6.550 -0.238 -10.247 1.00 85.00 102 PHE A CA 1
ATOM 773 C C . PHE A 1 102 ? -7.721 -1.068 -9.694 1.00 85.00 102 PHE A C 1
ATOM 775 O O . PHE A 1 102 ? -7.550 -2.268 -9.482 1.00 85.00 102 PHE A O 1
ATOM 782 N N . PRO A 1 103 ? -8.902 -0.463 -9.453 1.00 74.62 103 PRO A N 1
ATOM 783 C CA . PRO A 1 103 ? -10.037 -1.163 -8.841 1.00 74.62 103 PRO A CA 1
ATOM 784 C C . PRO A 1 103 ? -10.519 -2.351 -9.684 1.00 74.62 103 PRO A C 1
ATOM 786 O O . PRO A 1 103 ? -10.953 -3.360 -9.139 1.00 74.62 103 PRO A O 1
ATOM 789 N N . ASP A 1 104 ? -10.359 -2.273 -11.008 1.00 80.62 104 ASP A N 1
ATOM 790 C CA . ASP A 1 104 ? -10.682 -3.371 -11.928 1.00 80.62 104 ASP A CA 1
ATOM 791 C C . ASP A 1 104 ? -9.692 -4.544 -11.834 1.00 80.62 104 ASP A C 1
ATOM 793 O O . ASP A 1 104 ? -9.966 -5.629 -12.340 1.00 80.62 104 ASP A O 1
ATOM 797 N N . ALA A 1 105 ? -8.515 -4.325 -11.236 1.00 82.31 105 ALA A N 1
ATOM 798 C CA . ALA A 1 105 ? -7.480 -5.341 -11.106 1.00 82.31 105 ALA A CA 1
ATOM 799 C C . ALA A 1 105 ? -7.563 -6.070 -9.764 1.00 82.31 105 ALA A C 1
ATOM 801 O O . ALA A 1 105 ? -7.487 -7.294 -9.755 1.00 82.31 105 ALA A O 1
ATOM 802 N N . CYS A 1 106 ? -7.679 -5.348 -8.642 1.00 88.00 106 CYS A N 1
ATOM 803 C CA . CYS A 1 106 ? -7.742 -5.953 -7.311 1.00 88.00 106 CYS A CA 1
ATOM 804 C C . CYS A 1 106 ? -8.305 -5.003 -6.240 1.00 88.00 106 CYS A C 1
ATOM 806 O O . CYS A 1 106 ? -8.283 -3.781 -6.384 1.00 88.00 106 CYS A O 1
ATOM 808 N N . HIS A 1 107 ? -8.759 -5.577 -5.125 1.00 90.00 107 HIS A N 1
ATOM 809 C CA . HIS A 1 107 ? -9.275 -4.882 -3.948 1.00 90.00 107 HIS A CA 1
ATOM 810 C C . HIS A 1 107 ? -8.385 -5.132 -2.730 1.00 90.00 107 HIS A C 1
ATOM 812 O O . HIS A 1 107 ? -7.709 -6.156 -2.625 1.00 90.00 107 HIS A O 1
ATOM 818 N N . CYS A 1 108 ? -8.390 -4.197 -1.778 1.00 90.50 108 CYS A N 1
ATOM 819 C CA . CYS A 1 108 ? -7.537 -4.318 -0.606 1.00 90.50 108 CYS A CA 1
ATOM 820 C C . CYS A 1 108 ? -7.909 -5.523 0.273 1.00 90.50 108 CYS A C 1
ATOM 822 O O . CYS A 1 108 ? -9.075 -5.656 0.663 1.00 90.50 108 CYS A O 1
ATOM 824 N N . PRO A 1 109 ? -6.921 -6.345 0.679 1.00 82.75 109 PRO A N 1
ATOM 825 C CA . PRO A 1 109 ? -7.162 -7.436 1.610 1.00 82.75 109 PRO A CA 1
ATOM 826 C C . PRO A 1 109 ? -7.644 -6.862 2.944 1.00 82.75 109 PRO A C 1
ATOM 828 O O . PRO A 1 109 ? -6.988 -5.979 3.515 1.00 82.75 109 PRO A O 1
ATOM 831 N N . LYS A 1 110 ? -8.781 -7.364 3.444 1.00 84.69 110 LYS A N 1
ATOM 832 C CA . LYS A 1 110 ? -9.506 -6.877 4.643 1.00 84.69 110 LYS A CA 1
ATOM 833 C C . LYS A 1 110 ? -10.282 -5.561 4.471 1.00 84.69 110 LYS A C 1
ATOM 835 O O . LYS A 1 110 ? -10.429 -4.804 5.435 1.00 84.69 110 LYS A O 1
ATOM 840 N N . SER A 1 111 ? -10.807 -5.284 3.280 1.00 80.75 111 SER A N 1
ATOM 841 C CA . SER A 1 111 ? -11.861 -4.270 3.116 1.00 80.75 111 SER A CA 1
ATOM 842 C C . SER A 1 111 ? -13.055 -4.584 4.045 1.00 80.75 111 SER A C 1
ATOM 844 O O . SER A 1 111 ? -13.413 -5.759 4.166 1.00 80.75 111 SER A O 1
ATOM 846 N N . PRO A 1 112 ? -13.661 -3.600 4.746 1.00 85.50 112 PRO A N 1
ATOM 847 C CA . PRO A 1 112 ? -13.467 -2.145 4.638 1.00 85.50 112 PRO A CA 1
ATOM 848 C C . PRO A 1 112 ? -12.393 -1.556 5.576 1.00 85.50 112 PRO A C 1
ATOM 850 O O . PRO A 1 112 ? -12.189 -0.342 5.609 1.00 85.50 112 PRO A O 1
ATOM 853 N N . PHE A 1 113 ? -11.715 -2.374 6.383 1.00 87.56 113 PHE A N 1
ATOM 854 C CA . PHE A 1 113 ? -10.730 -1.885 7.357 1.00 87.56 113 PHE A CA 1
ATOM 855 C C . PHE A 1 113 ? -9.455 -1.369 6.685 1.00 87.56 113 PHE A C 1
ATOM 857 O O . PHE A 1 113 ? -8.839 -0.413 7.168 1.00 87.56 113 PHE A O 1
ATOM 864 N N . SER A 1 114 ? -9.065 -1.991 5.572 1.00 88.50 114 SER A N 1
ATOM 865 C CA . SER A 1 114 ? -7.981 -1.531 4.713 1.00 88.50 114 SER A CA 1
ATOM 866 C C . SER A 1 114 ? -8.521 -0.699 3.548 1.00 88.50 114 SER A C 1
ATOM 868 O O . SER A 1 114 ? -9.503 -1.044 2.897 1.00 88.50 114 SER A O 1
ATOM 870 N N . VAL A 1 115 ? -7.862 0.426 3.297 1.00 89.56 115 VAL A N 1
ATOM 871 C CA . VAL A 1 115 ? -8.210 1.404 2.267 1.00 89.56 115 VAL A CA 1
ATOM 872 C C . VAL A 1 115 ? -6.990 1.610 1.375 1.00 89.56 115 VAL A C 1
ATOM 874 O O . VAL A 1 115 ? -5.850 1.483 1.832 1.00 89.56 115 VAL A O 1
ATOM 877 N N . CYS A 1 116 ? -7.228 1.914 0.103 1.00 90.25 116 CYS A N 1
ATOM 878 C CA . CYS A 1 116 ? -6.167 2.219 -0.845 1.00 90.25 116 CYS A CA 1
ATOM 879 C C . CYS A 1 116 ? -5.602 3.626 -0.614 1.00 90.25 116 CYS A C 1
ATOM 881 O O . CYS A 1 116 ? -6.353 4.596 -0.504 1.00 90.25 116 CYS A O 1
ATOM 883 N N . TYR A 1 117 ? -4.278 3.740 -0.586 1.00 89.88 117 TYR A N 1
ATOM 884 C CA . TYR A 1 117 ? -3.544 4.996 -0.487 1.00 89.88 117 TYR A CA 1
ATOM 885 C C . TYR A 1 117 ? -2.507 5.096 -1.610 1.00 89.88 117 TYR A C 1
ATOM 887 O O . TYR A 1 117 ? -1.914 4.106 -2.028 1.00 89.88 117 TYR A O 1
ATOM 895 N N . THR A 1 118 ? -2.262 6.316 -2.084 1.00 88.12 118 THR A N 1
ATOM 896 C CA . THR A 1 118 ? -1.272 6.627 -3.135 1.00 88.12 118 THR A CA 1
ATOM 897 C C . THR A 1 118 ? -0.164 7.555 -2.643 1.00 88.12 118 THR A C 1
ATOM 899 O O . THR A 1 118 ? 0.646 8.034 -3.431 1.00 88.12 118 THR A O 1
ATOM 902 N N . ARG A 1 119 ? -0.128 7.838 -1.336 1.00 82.44 119 ARG A N 1
ATOM 903 C CA . ARG A 1 119 ? 0.860 8.710 -0.695 1.00 82.44 119 ARG A CA 1
ATOM 904 C C . ARG A 1 119 ? 1.265 8.146 0.661 1.00 82.44 119 ARG A C 1
ATOM 906 O O . ARG A 1 119 ? 0.433 7.560 1.355 1.00 82.44 119 ARG A O 1
ATOM 913 N N . GLY A 1 120 ? 2.523 8.359 1.042 1.00 72.75 120 GLY A N 1
ATOM 914 C CA . GLY A 1 120 ? 2.999 8.101 2.401 1.00 72.75 120 GLY A CA 1
ATOM 915 C C . GLY A 1 120 ? 2.383 9.092 3.394 1.00 72.75 120 GLY A C 1
ATOM 916 O O . GLY A 1 120 ? 2.161 10.252 3.056 1.00 72.75 120 GLY A O 1
ATOM 917 N N . LEU A 1 121 ? 2.071 8.637 4.613 1.00 65.94 121 LEU A N 1
ATOM 918 C CA . LEU A 1 121 ? 1.443 9.490 5.635 1.00 65.94 121 LEU A CA 1
ATOM 919 C C . LEU A 1 121 ? 2.444 10.098 6.626 1.00 65.94 121 LEU A C 1
ATOM 921 O O . LEU A 1 121 ? 2.227 11.211 7.085 1.00 65.94 121 LEU A O 1
ATOM 925 N N . PHE A 1 122 ? 3.499 9.360 6.988 1.00 61.88 122 PHE A N 1
ATOM 926 C CA . PHE A 1 122 ? 4.404 9.745 8.083 1.00 61.88 122 PHE A CA 1
ATOM 927 C C . PHE A 1 122 ? 5.884 9.810 7.694 1.00 61.88 122 PHE A C 1
ATOM 929 O O . PHE A 1 122 ? 6.655 10.457 8.390 1.00 61.88 122 PHE A O 1
ATOM 936 N N . SER A 1 123 ? 6.278 9.184 6.586 1.00 66.12 123 SER A N 1
ATOM 937 C CA . SER A 1 123 ? 7.634 9.272 6.047 1.00 66.12 123 SER A CA 1
ATOM 938 C C . SER A 1 123 ? 7.553 9.455 4.540 1.00 66.12 123 SER A C 1
ATOM 940 O O . SER A 1 123 ? 6.648 8.898 3.909 1.00 66.12 123 SER A O 1
ATOM 942 N N . GLN A 1 124 ? 8.462 10.251 3.976 1.00 70.94 124 GLN A N 1
ATOM 943 C CA . GLN A 1 124 ? 8.634 10.299 2.531 1.00 70.94 124 GLN A CA 1
ATOM 944 C C . GLN A 1 124 ? 9.327 9.002 2.113 1.00 70.94 124 GLN A C 1
ATOM 946 O O . GLN A 1 124 ? 10.462 8.766 2.527 1.00 70.94 124 GLN A O 1
ATOM 951 N N . PRO A 1 125 ? 8.650 8.131 1.350 1.00 73.62 125 PRO A N 1
ATOM 952 C CA . PRO A 1 125 ? 9.303 6.952 0.817 1.00 73.62 125 PRO A CA 1
ATOM 953 C C . PRO A 1 125 ? 10.454 7.372 -0.103 1.00 7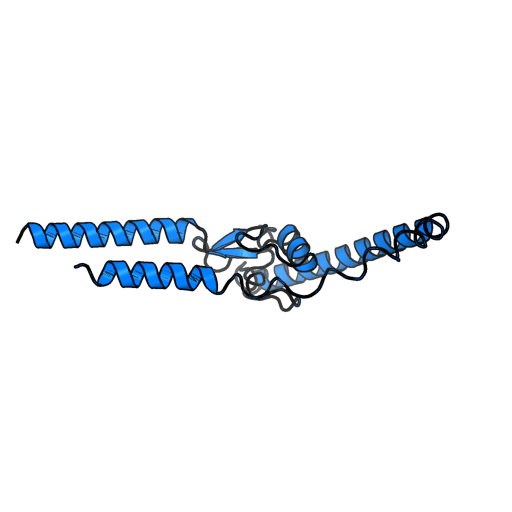3.62 125 PRO A C 1
ATOM 955 O O . PRO A 1 125 ? 10.398 8.427 -0.740 1.00 73.62 125 PRO A O 1
ATOM 958 N N . ASN A 1 126 ? 11.468 6.514 -0.222 1.00 79.88 126 ASN A N 1
ATOM 959 C CA . ASN A 1 126 ? 12.510 6.657 -1.239 1.00 79.88 126 ASN A CA 1
ATOM 960 C C . ASN A 1 126 ? 11.900 6.929 -2.628 1.00 79.88 126 ASN A C 1
ATOM 962 O O . ASN A 1 126 ? 10.818 6.426 -2.927 1.00 79.88 126 ASN A O 1
ATOM 966 N N . ILE A 1 127 ? 12.594 7.674 -3.499 1.00 78.12 127 ILE A N 1
ATOM 967 C CA . ILE A 1 127 ? 12.076 8.118 -4.815 1.00 78.12 127 ILE A CA 1
ATOM 968 C C . ILE A 1 127 ? 11.462 6.955 -5.613 1.00 78.12 127 ILE A C 1
ATOM 970 O O . ILE A 1 127 ? 10.377 7.081 -6.181 1.00 78.12 127 ILE A O 1
ATOM 974 N N . LEU A 1 128 ? 12.121 5.792 -5.603 1.00 73.94 128 LEU A N 1
ATOM 975 C CA . LEU A 1 128 ? 11.627 4.583 -6.261 1.00 73.94 128 LEU A CA 1
ATOM 976 C C . LEU A 1 128 ? 10.297 4.106 -5.657 1.00 73.94 128 LEU A C 1
ATOM 978 O O . LEU A 1 128 ? 9.323 3.897 -6.379 1.00 73.94 128 LEU A O 1
ATOM 982 N N . THR A 1 129 ? 10.242 3.981 -4.333 1.00 80.88 129 THR A N 1
ATOM 983 C CA . THR A 1 129 ? 9.052 3.557 -3.591 1.00 80.88 129 THR A CA 1
ATOM 984 C C . THR A 1 129 ? 7.916 4.571 -3.759 1.00 80.88 129 THR A C 1
ATOM 986 O O . THR A 1 129 ? 6.781 4.164 -3.989 1.00 80.88 129 THR A O 1
ATOM 989 N N . SER A 1 130 ? 8.207 5.877 -3.752 1.00 82.94 130 SER A N 1
ATOM 990 C CA . SER A 1 130 ? 7.229 6.943 -4.006 1.00 82.94 130 SER A CA 1
ATOM 991 C C . SER A 1 130 ? 6.583 6.798 -5.380 1.00 82.94 130 SER A C 1
ATOM 993 O O . SER A 1 130 ? 5.360 6.755 -5.473 1.00 82.94 130 SER A O 1
ATOM 995 N N . ASN A 1 131 ? 7.387 6.636 -6.435 1.00 81.12 131 ASN A N 1
ATOM 996 C CA . ASN A 1 131 ? 6.883 6.459 -7.799 1.00 81.12 131 ASN A CA 1
ATOM 997 C C . ASN A 1 131 ? 6.025 5.194 -7.935 1.00 81.12 131 ASN A C 1
ATOM 999 O O . ASN A 1 131 ? 4.986 5.199 -8.600 1.00 81.12 131 ASN A O 1
ATOM 1003 N N . VAL A 1 132 ? 6.431 4.102 -7.281 1.00 82.19 132 VAL A N 1
ATOM 1004 C CA . VAL A 1 132 ? 5.671 2.846 -7.287 1.00 82.19 132 VAL A CA 1
ATOM 1005 C C . VAL A 1 132 ? 4.346 3.005 -6.539 1.00 82.19 132 VAL A C 1
ATOM 1007 O O . VAL A 1 132 ? 3.305 2.642 -7.081 1.00 82.19 132 VAL A O 1
ATOM 1010 N N . ILE A 1 133 ? 4.345 3.584 -5.338 1.00 86.50 133 ILE A N 1
ATOM 1011 C CA . ILE A 1 133 ? 3.126 3.833 -4.552 1.00 86.50 133 ILE A CA 1
ATOM 1012 C C . ILE A 1 133 ? 2.183 4.786 -5.287 1.00 86.50 133 ILE A C 1
ATOM 1014 O O . ILE A 1 133 ? 0.975 4.562 -5.319 1.00 86.50 133 ILE A O 1
ATOM 1018 N N . GLU A 1 134 ? 2.715 5.838 -5.902 1.00 85.75 134 GLU A N 1
ATOM 1019 C CA . GLU A 1 134 ? 1.910 6.791 -6.656 1.00 85.75 134 GLU A CA 1
ATOM 1020 C C . GLU A 1 134 ? 1.273 6.127 -7.879 1.00 85.75 134 GLU A C 1
ATOM 1022 O O . GLU A 1 134 ? 0.125 6.426 -8.223 1.00 85.75 134 GLU A O 1
ATOM 1027 N N . THR A 1 135 ? 1.973 5.181 -8.508 1.00 85.81 135 THR A N 1
ATOM 1028 C CA . THR A 1 135 ? 1.473 4.517 -9.711 1.00 85.81 135 THR A CA 1
ATOM 1029 C C . THR A 1 135 ? 0.533 3.351 -9.418 1.00 85.81 135 THR A C 1
ATOM 1031 O O . THR A 1 135 ? -0.498 3.237 -10.077 1.00 85.81 135 THR A O 1
ATOM 1034 N N . PHE A 1 136 ? 0.850 2.499 -8.446 1.00 87.50 136 PHE A N 1
ATOM 1035 C CA . PHE A 1 136 ? 0.086 1.284 -8.144 1.00 87.50 136 PHE A CA 1
ATOM 1036 C C . PHE A 1 136 ? -0.894 1.448 -6.985 1.00 87.50 136 PHE A C 1
ATOM 1038 O O . PHE A 1 136 ? -1.885 0.723 -6.915 1.00 87.50 136 PHE A O 1
ATOM 1045 N N . GLY A 1 137 ? -0.646 2.391 -6.079 1.00 89.44 137 GLY A N 1
ATOM 1046 C CA . GLY A 1 137 ? -1.294 2.418 -4.775 1.00 89.44 137 GLY A CA 1
ATOM 1047 C C . GLY A 1 137 ? -0.871 1.239 -3.897 1.00 89.44 137 GLY A C 1
ATOM 1048 O O . GLY A 1 137 ? -0.383 0.211 -4.373 1.00 89.44 137 GLY A O 1
ATOM 1049 N N . TYR A 1 138 ? -1.077 1.392 -2.598 1.00 90.12 138 TYR A N 1
ATOM 1050 C CA . TYR A 1 138 ? -0.897 0.339 -1.607 1.00 90.12 138 TYR A CA 1
ATOM 1051 C C . TYR A 1 138 ? -2.052 0.364 -0.609 1.00 90.12 138 TYR A C 1
ATOM 1053 O O . TYR A 1 138 ? -2.707 1.392 -0.406 1.00 90.12 138 TYR A O 1
ATOM 1061 N N . CYS A 1 139 ? -2.313 -0.770 0.023 1.00 90.06 139 CYS A N 1
ATOM 1062 C CA . CYS A 1 139 ? -3.361 -0.881 1.019 1.00 90.06 139 CYS A CA 1
ATOM 1063 C C . CYS A 1 139 ? -2.825 -0.548 2.403 1.00 90.06 139 CYS A C 1
ATOM 1065 O O . CYS A 1 139 ? -1.687 -0.845 2.765 1.00 90.06 139 CYS A O 1
ATOM 1067 N N . ARG A 1 140 ? -3.681 0.048 3.222 1.00 89.19 140 ARG A N 1
ATOM 1068 C CA . ARG A 1 140 ? -3.347 0.386 4.601 1.00 89.19 140 ARG A CA 1
ATOM 1069 C C . ARG A 1 140 ? -4.607 0.412 5.455 1.00 89.19 140 ARG A C 1
ATOM 1071 O O . ARG A 1 140 ? -5.667 0.795 4.979 1.00 89.19 140 ARG A O 1
ATOM 1078 N N . THR A 1 141 ? -4.473 0.122 6.748 1.00 87.88 141 THR A N 1
ATOM 1079 C CA . THR A 1 141 ? -5.531 0.378 7.734 1.00 87.88 141 THR A CA 1
ATOM 1080 C C . THR A 1 141 ? -5.967 1.844 7.709 1.00 87.88 141 THR A C 1
ATOM 1082 O O . THR A 1 141 ? -5.165 2.755 7.961 1.00 87.88 141 THR A O 1
ATOM 1085 N N . GLY A 1 142 ? -7.244 2.068 7.401 1.00 86.88 142 GLY A N 1
ATOM 1086 C CA . GLY A 1 142 ? -7.808 3.407 7.319 1.00 86.88 142 GLY A CA 1
ATOM 1087 C C . GLY A 1 142 ? -7.767 4.118 8.675 1.00 86.88 142 GLY A C 1
ATOM 1088 O O . GLY A 1 142 ? -7.950 3.504 9.725 1.00 86.88 142 GLY A O 1
ATOM 1089 N N . LEU A 1 143 ? -7.565 5.438 8.656 1.00 86.69 143 L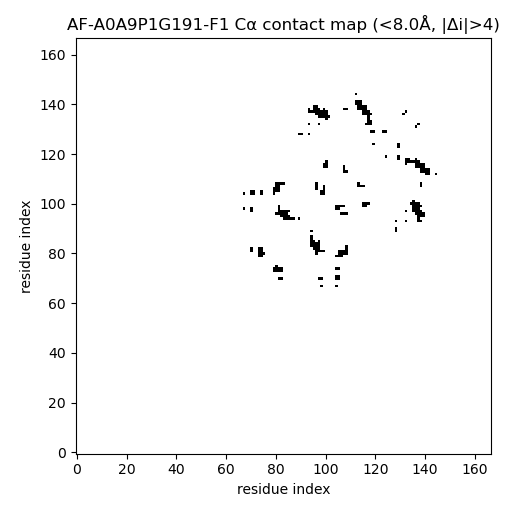EU A N 1
ATOM 1090 C CA . LEU A 1 143 ? -7.497 6.256 9.878 1.00 86.69 143 LEU A CA 1
ATOM 1091 C C . LEU A 1 143 ? -8.768 6.160 10.735 1.00 86.69 143 LEU A C 1
ATOM 1093 O O . LEU A 1 143 ? -8.687 6.187 11.961 1.00 86.69 143 LEU A O 1
ATOM 1097 N N . TRP A 1 144 ? -9.925 5.978 10.095 1.00 84.25 144 TRP A N 1
ATOM 1098 C CA . TRP A 1 144 ? -11.212 5.801 10.766 1.00 84.25 144 TRP A CA 1
ATOM 1099 C C . TRP A 1 144 ? -11.228 4.634 11.763 1.00 84.25 144 TRP A C 1
ATOM 1101 O O . TRP A 1 144 ? -11.857 4.756 12.808 1.00 84.25 144 TRP A O 1
ATOM 1111 N N . VAL A 1 145 ? -10.473 3.556 11.515 1.00 87.88 145 VAL A N 1
ATOM 1112 C CA . VAL A 1 145 ? -10.378 2.412 12.438 1.00 87.88 145 VAL A CA 1
ATOM 1113 C C . VAL A 1 145 ? -9.801 2.853 13.785 1.00 87.88 145 VAL A C 1
ATOM 1115 O O . VAL A 1 145 ? -10.304 2.459 14.836 1.00 87.88 145 VAL A O 1
ATOM 1118 N N . PHE A 1 146 ? -8.795 3.731 13.768 1.00 88.00 146 PHE A N 1
ATOM 1119 C CA . PHE A 1 146 ? -8.202 4.282 14.988 1.00 88.00 146 PHE A CA 1
ATOM 1120 C C . PHE A 1 146 ? -9.143 5.266 15.690 1.00 88.00 146 PHE A C 1
ATOM 1122 O O . PHE A 1 146 ? -9.232 5.257 16.916 1.00 88.00 146 PHE A O 1
ATOM 1129 N N . ILE A 1 147 ? -9.881 6.077 14.926 1.00 89.94 147 ILE A N 1
ATOM 1130 C CA . ILE A 1 147 ? -10.850 7.039 15.472 1.00 89.94 147 ILE A CA 1
ATOM 1131 C C . ILE A 1 147 ? -12.010 6.302 16.155 1.00 89.94 147 ILE A C 1
ATOM 1133 O O . ILE A 1 147 ? -12.310 6.566 17.319 1.00 89.94 147 ILE A O 1
ATOM 1137 N N . CYS A 1 148 ? -12.629 5.339 15.468 1.00 91.19 148 CYS A N 1
ATOM 1138 C CA . CYS A 1 148 ? -13.710 4.523 16.017 1.00 91.19 148 CYS A CA 1
ATOM 1139 C C . CYS A 1 148 ? -13.235 3.704 17.222 1.00 91.19 148 CYS A C 1
ATOM 1141 O O . CYS A 1 148 ? -13.920 3.678 18.243 1.00 91.19 148 CYS A O 1
ATOM 1143 N N . GLY A 1 149 ? -12.043 3.101 17.146 1.00 90.00 149 GLY A N 1
ATOM 1144 C CA . GLY A 1 149 ? -11.441 2.392 18.275 1.00 90.00 149 GLY A CA 1
ATOM 1145 C C . GLY A 1 149 ? -11.258 3.295 19.499 1.00 90.00 149 GLY A C 1
ATOM 1146 O O . GLY A 1 149 ? -11.642 2.918 20.605 1.00 90.00 149 GLY A O 1
ATOM 1147 N N . GLY A 1 150 ? -10.756 4.517 19.302 1.00 90.56 150 GLY A N 1
ATOM 1148 C CA . GLY A 1 150 ? -10.611 5.508 20.370 1.00 90.56 150 GLY A CA 1
ATOM 1149 C C . GLY A 1 150 ? -11.944 5.899 21.013 1.00 90.56 150 GLY A C 1
ATOM 1150 O O . GLY A 1 150 ? -12.050 5.919 22.239 1.00 90.56 150 GLY A O 1
ATOM 1151 N N . LEU A 1 151 ? -12.983 6.145 20.208 1.00 94.38 151 LEU A N 1
ATOM 1152 C CA . LEU A 1 151 ? -14.320 6.487 20.710 1.00 94.38 151 LEU A CA 1
ATOM 1153 C C . LEU A 1 151 ? -14.939 5.359 21.540 1.00 94.38 151 LEU A C 1
ATOM 1155 O O . LEU A 1 151 ? -15.512 5.626 22.596 1.00 94.38 151 LEU A O 1
ATOM 1159 N N . VAL A 1 152 ? -14.787 4.105 21.108 1.00 94.75 152 VAL A N 1
ATOM 1160 C CA . VAL A 1 152 ? -15.271 2.938 21.862 1.00 94.75 152 VAL A CA 1
ATOM 1161 C C . VAL A 1 152 ? -14.561 2.837 23.210 1.00 94.75 152 VAL A C 1
ATOM 1163 O O . VAL A 1 152 ? -15.218 2.648 24.231 1.00 94.75 152 VAL A O 1
ATOM 1166 N N . VAL A 1 153 ? -13.239 3.029 23.249 1.00 94.38 153 VAL A N 1
ATOM 1167 C CA . VAL A 1 153 ? -12.476 3.010 24.508 1.00 94.38 153 VAL A CA 1
ATOM 1168 C C . VAL A 1 153 ? -12.959 4.104 25.464 1.00 94.38 153 VAL A C 1
ATOM 1170 O O . VAL A 1 153 ? -13.195 3.826 26.639 1.00 94.38 153 VAL A O 1
ATOM 1173 N N . VAL A 1 154 ? -13.173 5.329 24.974 1.00 95.81 154 VAL A N 1
ATOM 1174 C CA . VAL A 1 154 ? -13.699 6.435 25.793 1.00 95.81 154 VAL A CA 1
ATOM 1175 C C . VAL A 1 154 ? -15.107 6.129 26.304 1.00 95.81 154 VAL A C 1
ATOM 1177 O O . VAL A 1 154 ? -15.386 6.354 27.482 1.00 95.81 154 VAL A O 1
ATOM 1180 N N . ALA A 1 155 ? -15.979 5.573 25.460 1.00 96.19 155 ALA A N 1
ATOM 1181 C CA . ALA A 1 155 ? -17.330 5.185 25.852 1.00 96.19 155 ALA A CA 1
ATOM 1182 C C . ALA A 1 155 ? -17.319 4.114 26.955 1.00 96.19 155 ALA A C 1
ATOM 1184 O O . ALA A 1 155 ? -18.042 4.243 27.942 1.00 96.19 155 ALA A O 1
ATOM 1185 N N . VAL A 1 156 ? -16.456 3.100 26.836 1.00 96.50 156 VAL A N 1
ATOM 1186 C CA . VAL A 1 156 ? -16.293 2.048 27.851 1.00 96.50 156 VAL A CA 1
ATOM 1187 C C . VAL A 1 156 ? -15.778 2.633 29.166 1.00 96.50 156 VAL A C 1
ATOM 1189 O O . VAL A 1 156 ? -16.336 2.338 30.220 1.00 96.50 156 VAL A O 1
ATOM 1192 N N . ILE A 1 157 ? -14.766 3.504 29.128 1.00 96.62 157 ILE A N 1
ATOM 1193 C CA . ILE A 1 157 ? -14.243 4.168 30.334 1.00 96.62 157 ILE A CA 1
ATOM 1194 C C . ILE A 1 157 ? -15.331 5.022 30.997 1.00 96.62 157 ILE A C 1
ATOM 1196 O O . ILE A 1 157 ? -15.519 4.942 32.211 1.00 96.62 157 ILE A O 1
ATOM 1200 N N . GLY A 1 158 ? -16.076 5.807 30.215 1.00 96.75 158 GLY A N 1
ATOM 1201 C CA . GLY A 1 158 ? -17.179 6.627 30.716 1.00 96.75 158 GLY A CA 1
ATOM 1202 C C . GLY A 1 158 ? -18.273 5.789 31.378 1.00 96.75 158 GLY A C 1
ATOM 1203 O O . GLY A 1 158 ? -18.733 6.125 32.468 1.00 96.75 158 GLY A O 1
ATOM 1204 N N . LEU A 1 159 ? -18.629 4.658 30.767 1.00 97.31 159 LEU A N 1
ATOM 1205 C CA . LEU A 1 159 ? -19.601 3.709 31.300 1.00 97.31 159 LEU A CA 1
ATOM 1206 C C . LEU A 1 159 ? -19.108 3.085 32.616 1.00 97.31 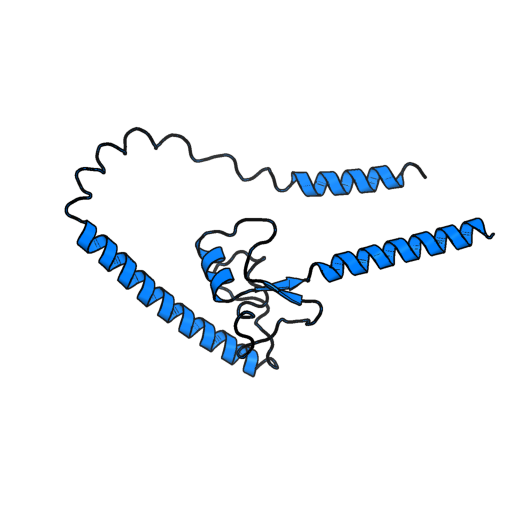159 LEU A C 1
ATOM 1208 O O . LEU A 1 159 ? -19.855 3.056 33.592 1.00 97.31 159 LEU A O 1
ATOM 1212 N N . VAL A 1 160 ? -17.836 2.684 32.701 1.00 97.12 160 VAL A N 1
ATOM 1213 C CA . VAL A 1 160 ? -17.230 2.173 33.945 1.00 97.12 160 VAL A CA 1
ATOM 1214 C C . VAL A 1 160 ? -17.260 3.225 35.058 1.00 97.12 160 VAL A C 1
ATOM 1216 O O . VAL A 1 160 ? -17.694 2.921 36.169 1.00 97.12 160 VAL A O 1
ATOM 1219 N N . ILE A 1 161 ? -16.862 4.471 34.776 1.00 97.25 161 ILE A N 1
ATOM 1220 C CA . ILE A 1 161 ? -16.899 5.569 35.759 1.00 97.25 161 ILE A CA 1
ATOM 1221 C C . ILE A 1 161 ? -18.337 5.830 36.226 1.00 97.25 161 ILE A C 1
ATOM 1223 O O . ILE A 1 161 ? -18.571 6.019 37.421 1.00 97.25 161 ILE A O 1
ATOM 1227 N N . TYR A 1 162 ? -19.303 5.808 35.305 1.00 97.25 162 TYR A N 1
ATOM 1228 C CA . TYR A 1 162 ? -20.720 5.969 35.624 1.00 97.25 162 TYR A CA 1
ATOM 1229 C C . TYR A 1 162 ? -21.218 4.884 36.590 1.00 97.25 162 TYR A C 1
ATOM 1231 O O . TYR A 1 162 ? -21.842 5.209 37.601 1.00 97.25 162 TYR A O 1
ATOM 1239 N N . PHE A 1 163 ? -20.896 3.610 36.336 1.00 96.94 163 PHE A N 1
ATOM 1240 C CA . PHE A 1 163 ? -21.273 2.505 37.225 1.00 96.94 163 PHE A CA 1
ATOM 1241 C C . PHE A 1 163 ? -20.598 2.583 38.596 1.00 96.94 163 PHE A C 1
ATOM 1243 O O . PHE A 1 163 ? -21.247 2.301 39.600 1.00 96.94 163 PHE A O 1
ATOM 1250 N N . VAL A 1 164 ? -19.330 3.001 38.661 1.00 96.31 164 VAL A N 1
ATOM 1251 C CA . VAL A 1 164 ? -18.619 3.189 39.936 1.00 96.31 164 VAL A CA 1
ATOM 1252 C C . VAL A 1 164 ? -19.226 4.329 40.751 1.00 96.31 164 VAL A C 1
ATOM 1254 O O . VAL A 1 164 ? -19.355 4.190 41.958 1.00 96.31 164 VAL A O 1
ATOM 1257 N N . LYS A 1 165 ? -19.632 5.435 40.114 1.00 95.06 165 LYS A N 1
ATOM 1258 C CA . LYS A 1 165 ? -20.239 6.585 40.807 1.00 95.06 165 LYS A CA 1
ATOM 1259 C C . LYS A 1 165 ? -21.663 6.313 41.304 1.00 95.06 165 LYS A C 1
ATOM 1261 O O . LYS A 1 165 ? -22.111 6.964 42.241 1.00 95.06 165 LYS A O 1
ATOM 1266 N N . LYS A 1 166 ? -22.399 5.421 40.636 1.00 92.88 166 LYS A N 1
ATOM 1267 C CA . LYS A 1 166 ? -23.783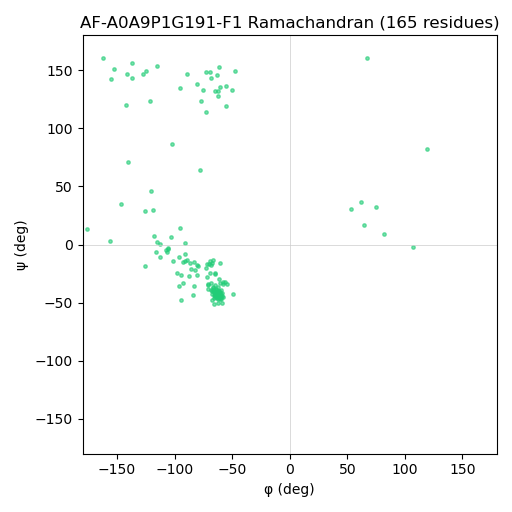 5.074 40.994 1.00 92.88 166 LYS A CA 1
ATOM 1268 C C . LYS A 1 166 ? -23.872 4.092 42.172 1.00 92.88 166 LYS A C 1
ATOM 1270 O O . LYS A 1 166 ? -24.950 3.957 42.744 1.00 92.88 166 LYS A O 1
ATOM 1275 N N . ARG A 1 167 ? -22.781 3.391 42.481 1.00 80.69 167 ARG A N 1
ATOM 1276 C CA . ARG A 1 167 ? -22.672 2.482 43.624 1.00 80.69 167 ARG A CA 1
ATOM 1277 C C . ARG A 1 167 ? -22.345 3.253 44.896 1.00 80.69 167 ARG A C 1
ATOM 1279 O O . ARG A 1 167 ? -22.885 2.843 45.942 1.00 80.69 167 ARG A O 1
#

Sequence (167 aa):
MLRLTVIIWILAVLSARSFRADSQEHGTALSHSVSHEIETIAANETGDIDKAIKNANVAYRQILLRAKQIITLYAMTNNGECPSSVPLGLETGYSYGLGCKFPDACHCPKSPFSVCYTRGLFSQPNILTSNVIETFGYCRTGLWVFICGGLVVVAVIGLVIYFVKKR